Protein AF-A0A645H601-F1 (afdb_monomer_lite)

Radius of gyration: 16.26 Å; chains: 1; bounding box: 45×28×41 Å

pLDDT: mean 91.67, std 9.39, range [56.47, 97.94]

Secondary structure (DSSP, 8-state):
-----HHHH--PPTT--EEEEEEEEEEEETTTTEEEEEEEEPPPEE-SSSPPPP--------TT--S-EEEEEEEEEEEEETTEEEE---SSS--EEEEEEE---

Foldseek 3Di:
DDWDQLLVPDDDDPQFFWKKKKKKKKFADPVVRDIDMFIDMDPIGTNGRDTDDDDDDDIDDDPPRQGKMWMKIWMWTWHDDPNDTDTPPPVPPTDIDGPDIDHDD

Sequence (105 aa):
MQPFIPTESLTPPAGSTHYKIVAAAMDINFESGTFVSEKNATPIQPIDTVMTAPLQLNNNLPENSVNPLFLVFGINFYQEVNGIFYELKNGIYNALKIVNISGTP

Structure (mmCIF, N/CA/C/O backbone):
data_AF-A0A645H601-F1
#
_entry.id   AF-A0A645H601-F1
#
loop_
_atom_site.group_PDB
_atom_site.id
_atom_site.type_symbol
_atom_site.label_atom_id
_atom_site.label_alt_id
_atom_site.label_comp_id
_atom_site.label_asym_id
_atom_site.label_entity_id
_atom_site.label_seq_id
_atom_site.pdbx_PDB_ins_code
_atom_site.Cartn_x
_atom_site.Cartn_y
_atom_site.Cartn_z
_atom_site.occupancy
_atom_site.B_iso_or_equiv
_atom_site.auth_seq_id
_atom_site.auth_comp_id
_atom_site.auth_asym_id
_atom_site.auth_atom_id
_atom_site.pdbx_PDB_model_num
ATOM 1 N N . MET A 1 1 ? -4.223 -11.396 -0.539 1.00 80.56 1 MET A N 1
ATOM 2 C CA . MET A 1 1 ? -4.609 -11.031 -1.918 1.00 80.56 1 MET A CA 1
ATOM 3 C C . MET A 1 1 ? -4.076 -12.094 -2.860 1.00 80.56 1 MET A C 1
ATOM 5 O O . MET A 1 1 ? -2.971 -12.581 -2.632 1.00 80.56 1 MET A O 1
ATOM 9 N N . GLN A 1 2 ? -4.867 -12.494 -3.854 1.00 89.38 2 GLN A N 1
ATOM 10 C CA . GLN A 1 2 ? -4.407 -13.461 -4.850 1.00 89.38 2 GLN A CA 1
ATOM 11 C C . GLN A 1 2 ? -3.272 -12.858 -5.701 1.00 89.38 2 GLN A C 1
ATOM 13 O O . GLN A 1 2 ? -3.252 -11.637 -5.884 1.00 89.38 2 GLN A O 1
ATOM 18 N N . PRO A 1 3 ? -2.325 -13.686 -6.177 1.00 94.75 3 PRO A N 1
ATOM 19 C CA . PRO A 1 3 ? -1.366 -13.310 -7.212 1.00 94.75 3 PRO A CA 1
ATOM 20 C C . PRO A 1 3 ? -2.009 -12.589 -8.398 1.00 94.75 3 PRO A C 1
ATOM 22 O O . PRO A 1 3 ? -3.120 -12.934 -8.798 1.00 94.75 3 PRO A O 1
ATOM 25 N N . PHE A 1 4 ? -1.300 -11.622 -8.972 1.00 96.06 4 PHE A N 1
ATOM 26 C CA . PHE A 1 4 ? -1.743 -10.869 -10.147 1.00 96.06 4 PHE A CA 1
ATOM 27 C C . PHE A 1 4 ? -0.543 -10.459 -11.011 1.00 96.06 4 PHE A C 1
ATOM 29 O O . PHE A 1 4 ? 0.592 -10.517 -10.544 1.00 96.06 4 PHE A O 1
ATOM 36 N N . ILE A 1 5 ? -0.778 -10.051 -12.261 1.00 97.81 5 ILE A N 1
ATOM 37 C CA . ILE A 1 5 ? 0.259 -9.481 -13.136 1.00 97.81 5 ILE A CA 1
ATOM 38 C C . ILE A 1 5 ? 0.145 -7.945 -13.082 1.00 97.81 5 ILE A C 1
ATOM 40 O O . ILE A 1 5 ? -0.915 -7.417 -13.441 1.00 97.81 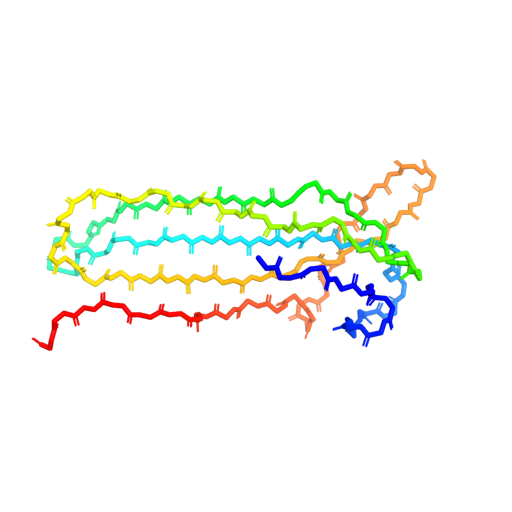5 ILE A O 1
ATOM 44 N N . PRO A 1 6 ? 1.180 -7.201 -12.631 1.00 96.62 6 PRO A N 1
ATOM 45 C CA . PRO A 1 6 ? 1.083 -5.756 -12.401 1.00 96.62 6 PRO A CA 1
ATOM 46 C C . PRO A 1 6 ? 0.672 -4.945 -13.632 1.00 96.62 6 PRO A C 1
ATOM 48 O O . PRO A 1 6 ? -0.210 -4.097 -13.535 1.00 96.62 6 PRO A O 1
ATOM 51 N N . THR A 1 7 ? 1.264 -5.228 -14.792 1.00 96.62 7 THR A N 1
ATOM 52 C CA . THR A 1 7 ? 0.955 -4.535 -16.060 1.00 96.62 7 THR A CA 1
ATOM 53 C C . THR A 1 7 ? -0.471 -4.758 -16.568 1.00 96.62 7 THR A C 1
ATOM 55 O O . THR A 1 7 ? -0.979 -3.924 -17.312 1.00 96.62 7 THR A O 1
ATOM 58 N N . GLU A 1 8 ? -1.134 -5.839 -16.152 1.00 96.62 8 GLU A N 1
ATOM 59 C CA . GLU A 1 8 ? -2.517 -6.152 -16.540 1.00 96.62 8 GLU A CA 1
ATOM 60 C C . GLU A 1 8 ? -3.547 -5.648 -15.520 1.00 96.62 8 GLU A C 1
ATOM 62 O O . GLU A 1 8 ? -4.709 -5.431 -15.858 1.00 96.62 8 GLU A O 1
ATOM 67 N N . SER A 1 9 ? -3.131 -5.479 -14.262 1.00 94.31 9 SER A N 1
ATOM 68 C CA . SER A 1 9 ? -4.045 -5.224 -13.138 1.00 94.31 9 SER A CA 1
ATOM 69 C C . SER A 1 9 ? -3.978 -3.795 -12.598 1.00 94.31 9 SER A C 1
ATOM 71 O O . SER A 1 9 ? -4.855 -3.389 -11.836 1.00 94.31 9 SER A O 1
ATOM 73 N N . LEU A 1 10 ? -2.928 -3.041 -12.936 1.00 92.06 10 LEU A N 1
ATOM 74 C CA . LEU A 1 10 ? -2.705 -1.678 -12.460 1.00 92.06 10 LEU A CA 1
ATOM 75 C C . LEU A 1 10 ? -2.828 -0.676 -13.610 1.00 92.06 10 LEU A C 1
ATOM 77 O O . LEU A 1 10 ? -2.348 -0.917 -14.714 1.00 92.06 10 LEU A O 1
ATOM 81 N N . THR A 1 11 ? -3.367 0.503 -13.304 1.00 90.50 11 THR A N 1
ATOM 82 C CA . THR A 1 11 ? -3.369 1.664 -14.210 1.00 90.50 11 THR A CA 1
ATOM 83 C C . THR A 1 11 ? -2.457 2.751 -13.634 1.00 90.50 11 THR A C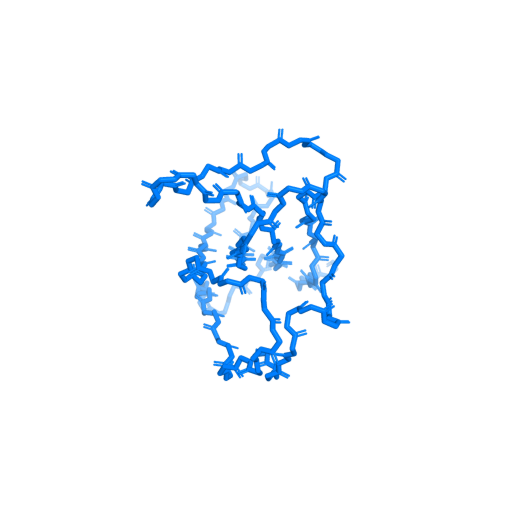 1
ATOM 85 O O . THR A 1 11 ? -2.948 3.702 -13.019 1.00 90.50 11 THR A O 1
ATOM 88 N N . PRO A 1 12 ? -1.125 2.596 -13.728 1.00 90.12 12 PRO A N 1
ATOM 89 C CA . PRO A 1 12 ? -0.192 3.534 -13.123 1.00 90.12 12 PRO A CA 1
ATOM 90 C C . PRO A 1 12 ? -0.150 4.875 -13.878 1.00 90.12 12 PRO A C 1
ATOM 92 O O . PRO A 1 12 ? -0.376 4.919 -15.089 1.00 90.12 12 PRO A O 1
ATOM 95 N N . PRO A 1 13 ? 0.220 5.978 -13.204 1.00 89.31 13 PRO A N 1
ATOM 96 C CA . PRO A 1 13 ? 0.590 7.224 -13.868 1.00 89.31 13 PRO A CA 1
ATOM 97 C C . PRO A 1 13 ? 1.712 7.033 -14.886 1.00 89.31 13 PRO A C 1
ATOM 99 O O . PRO A 1 13 ? 2.604 6.200 -14.693 1.00 89.31 13 PRO A O 1
ATOM 102 N N . ALA A 1 14 ? 1.746 7.896 -15.900 1.00 89.81 14 ALA A N 1
ATOM 103 C CA . ALA A 1 14 ? 2.885 7.981 -16.807 1.00 89.81 14 ALA A CA 1
ATOM 104 C C . ALA A 1 14 ? 4.198 8.209 -16.031 1.00 89.81 14 ALA A C 1
ATOM 106 O O . ALA A 1 14 ? 4.254 9.038 -15.122 1.00 89.81 14 ALA A O 1
ATOM 107 N N . GLY A 1 15 ? 5.247 7.468 -16.398 1.00 90.56 15 GLY A N 1
ATOM 108 C CA . GLY A 1 15 ? 6.563 7.532 -15.751 1.00 90.56 15 GLY A CA 1
ATOM 109 C C . GLY A 1 15 ? 6.731 6.636 -14.519 1.00 90.56 15 GLY A C 1
ATOM 110 O O . GLY A 1 15 ? 7.838 6.552 -13.994 1.00 90.56 15 GLY A O 1
ATOM 111 N N . SER A 1 16 ? 5.683 5.938 -14.071 1.00 94.06 16 SER A N 1
ATOM 112 C CA . SER A 1 16 ? 5.816 4.949 -12.996 1.00 94.06 16 SER A CA 1
ATOM 113 C C . SER A 1 16 ? 6.610 3.740 -13.476 1.00 94.06 16 SER A C 1
ATOM 115 O O . SER A 1 16 ? 6.315 3.183 -14.530 1.00 94.06 16 SER A O 1
ATOM 117 N N . THR A 1 17 ? 7.571 3.299 -12.674 1.00 96.75 17 THR A N 1
ATOM 118 C CA . THR A 1 17 ? 8.299 2.042 -12.894 1.00 96.75 17 THR A CA 1
ATOM 119 C C . THR A 1 17 ? 8.029 1.028 -11.789 1.00 96.75 17 THR A C 1
ATOM 121 O O . THR A 1 17 ? 8.175 -0.169 -12.006 1.00 96.75 17 THR A O 1
ATOM 124 N N . HIS A 1 18 ? 7.611 1.495 -10.611 1.00 97.19 18 HIS A N 1
ATOM 125 C CA . HIS A 1 18 ? 7.390 0.669 -9.433 1.00 97.19 18 HIS A CA 1
ATOM 126 C C . HIS A 1 18 ? 6.122 1.087 -8.686 1.00 97.19 18 HIS A C 1
ATOM 128 O O . HIS A 1 18 ? 5.591 2.186 -8.865 1.00 97.19 18 HIS A O 1
ATOM 134 N N . TYR A 1 19 ? 5.650 0.211 -7.805 1.00 94.94 19 TYR A N 1
ATOM 135 C CA . TYR A 1 19 ? 4.514 0.457 -6.933 1.00 94.94 19 TYR A CA 1
ATOM 136 C C . TYR A 1 19 ? 4.747 -0.099 -5.525 1.00 94.94 19 TYR A C 1
ATOM 138 O O . TYR A 1 19 ? 5.650 -0.898 -5.273 1.00 94.94 19 TYR A O 1
ATOM 146 N N . LYS A 1 20 ? 3.910 0.331 -4.585 1.00 94.25 20 LYS A N 1
ATOM 147 C CA . LYS A 1 20 ? 3.856 -0.183 -3.218 1.00 94.25 20 LYS A CA 1
ATOM 148 C C . LYS A 1 20 ? 2.404 -0.277 -2.788 1.00 94.25 20 LYS A C 1
ATOM 150 O O . LYS A 1 20 ? 1.670 0.699 -2.912 1.00 94.25 20 LYS A O 1
ATOM 155 N N . ILE A 1 21 ? 1.997 -1.429 -2.270 1.00 94.44 21 ILE A N 1
ATOM 156 C CA . ILE A 1 21 ? 0.664 -1.601 -1.690 1.00 94.44 21 ILE A CA 1
ATOM 157 C C . ILE A 1 21 ? 0.740 -1.290 -0.199 1.00 94.44 21 ILE A C 1
ATOM 159 O O . ILE A 1 21 ? 1.685 -1.691 0.485 1.00 94.44 21 ILE A O 1
ATOM 163 N N . VAL A 1 22 ? -0.260 -0.575 0.301 1.00 94.69 22 VAL A N 1
ATOM 164 C CA . VAL A 1 22 ? -0.346 -0.117 1.685 1.00 94.69 22 VAL A CA 1
ATOM 165 C C . VAL A 1 22 ? -1.722 -0.460 2.237 1.00 94.69 22 VAL A C 1
ATOM 167 O O . VAL A 1 22 ? -2.733 -0.267 1.567 1.00 94.69 22 VAL A O 1
ATOM 170 N N . ALA A 1 23 ? -1.764 -0.930 3.477 1.00 96.00 23 ALA A N 1
ATOM 171 C CA . ALA A 1 23 ? -2.992 -1.118 4.230 1.00 96.00 23 ALA A CA 1
ATOM 172 C C . ALA A 1 23 ? -2.844 -0.490 5.617 1.00 96.00 23 ALA A C 1
ATOM 174 O O . ALA A 1 23 ? -1.759 -0.508 6.207 1.00 96.00 23 ALA A O 1
ATOM 175 N N . ALA A 1 24 ? -3.929 0.086 6.118 1.00 97.06 24 ALA A N 1
ATOM 176 C CA . ALA A 1 24 ? -4.014 0.572 7.482 1.00 97.06 24 ALA A CA 1
ATOM 177 C C . ALA A 1 24 ? -5.363 0.190 8.081 1.00 97.06 24 ALA A C 1
ATOM 179 O O . ALA A 1 24 ? -6.397 0.370 7.435 1.00 97.06 24 ALA A O 1
ATOM 180 N N . ALA A 1 25 ? -5.347 -0.295 9.316 1.00 97.50 25 ALA A N 1
ATOM 181 C CA . ALA A 1 25 ? -6.546 -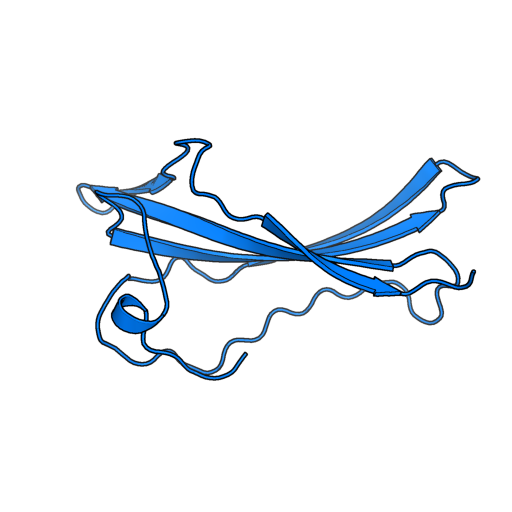0.535 10.100 1.00 97.50 25 ALA A CA 1
ATOM 182 C C . ALA A 1 25 ? -6.604 0.463 11.259 1.00 97.50 25 ALA A C 1
ATOM 184 O O . ALA A 1 25 ? -5.568 0.817 11.824 1.00 97.50 25 ALA A O 1
ATOM 185 N N . MET A 1 26 ? -7.802 0.934 11.585 1.00 97.88 26 MET A N 1
ATOM 186 C CA . MET A 1 26 ? -8.052 1.883 12.667 1.00 97.88 26 MET A CA 1
ATOM 187 C C . MET A 1 26 ? -9.211 1.394 13.526 1.00 97.88 26 MET A C 1
ATOM 189 O O . MET A 1 26 ? -10.241 1.002 12.991 1.00 97.88 26 MET A O 1
ATOM 193 N N . ASP A 1 27 ? -9.032 1.469 14.835 1.00 97.56 27 ASP A N 1
ATOM 194 C CA . ASP A 1 27 ? -10.037 1.324 15.881 1.00 97.56 27 ASP A CA 1
ATOM 195 C C . ASP A 1 27 ? -10.260 2.722 16.472 1.00 97.56 27 ASP A C 1
ATOM 197 O O . ASP A 1 27 ? -9.313 3.311 17.001 1.00 97.56 27 ASP A O 1
ATOM 201 N N . ILE A 1 28 ? -11.455 3.296 16.302 1.00 96.75 28 ILE A N 1
ATOM 202 C CA . ILE A 1 28 ? -11.723 4.704 16.631 1.00 96.75 28 ILE A CA 1
ATOM 203 C C . ILE A 1 28 ? -12.845 4.805 17.657 1.00 96.75 28 ILE A C 1
ATOM 205 O O . ILE A 1 28 ? -13.991 4.483 17.361 1.00 96.75 28 ILE A O 1
ATOM 209 N N . ASN A 1 29 ? -12.542 5.350 18.832 1.00 95.88 29 ASN A N 1
ATOM 210 C CA . ASN A 1 29 ? -13.546 5.738 19.811 1.00 95.88 29 ASN A CA 1
ATOM 211 C C . ASN A 1 29 ? -13.920 7.215 19.608 1.00 95.88 29 ASN A C 1
ATOM 213 O O . ASN A 1 29 ? -13.148 8.119 19.942 1.00 95.88 29 ASN A O 1
ATOM 217 N N . PHE A 1 30 ? -15.103 7.468 19.051 1.00 93.75 30 PHE A N 1
ATOM 218 C CA . PHE A 1 30 ? -15.532 8.823 18.702 1.00 93.75 30 PHE A CA 1
ATOM 219 C C . PHE A 1 30 ? -15.935 9.664 19.923 1.00 93.75 30 PHE A C 1
ATOM 221 O O . PHE A 1 30 ? -15.773 10.881 19.896 1.00 93.75 30 PHE A O 1
ATOM 228 N N . GLU A 1 31 ? -16.402 9.039 21.004 1.00 94.50 31 GLU A N 1
ATOM 229 C CA . GLU A 1 31 ? -16.858 9.703 22.230 1.00 94.50 31 GLU A CA 1
ATOM 230 C C . GLU A 1 31 ? -15.694 10.318 23.010 1.00 94.50 31 GLU A C 1
ATOM 232 O O . GLU A 1 31 ? -15.780 11.444 23.495 1.00 94.50 31 GLU A O 1
ATOM 237 N N . SER A 1 32 ? -14.594 9.574 23.121 1.00 95.88 32 SER A N 1
ATOM 238 C CA . SER A 1 32 ? -13.359 10.023 23.771 1.00 95.88 32 SER A CA 1
ATOM 239 C C . SER A 1 32 ? -12.386 10.706 22.808 1.00 95.88 32 SER A C 1
ATOM 241 O O . SER A 1 32 ? -11.416 11.313 23.259 1.00 95.88 32 SER A O 1
ATOM 243 N N . GLY A 1 33 ? -12.616 10.606 21.494 1.00 95.12 33 GLY A N 1
ATOM 244 C CA . GLY A 1 33 ? -11.720 11.135 20.464 1.00 95.12 33 GLY A CA 1
ATOM 245 C C . GLY A 1 33 ? -10.373 10.408 20.388 1.00 95.12 33 GLY A C 1
ATOM 246 O O . GLY A 1 33 ? -9.376 11.006 19.984 1.00 95.12 33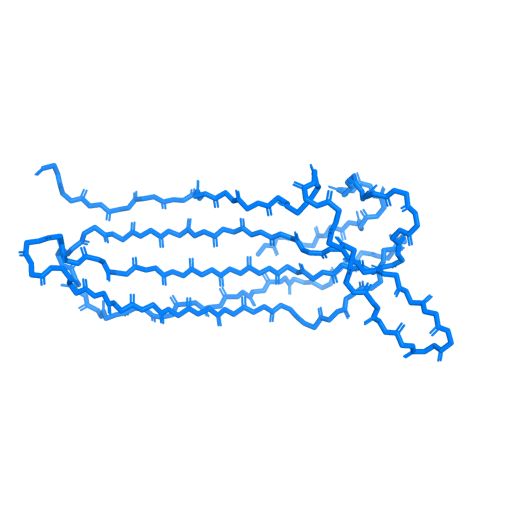 GLY A O 1
ATOM 247 N N . THR A 1 34 ? -10.319 9.140 20.802 1.00 96.44 34 THR A N 1
ATOM 248 C CA . THR A 1 34 ? -9.090 8.332 20.816 1.00 96.44 34 THR A CA 1
ATOM 249 C C . THR A 1 34 ? -9.106 7.274 19.719 1.00 96.44 34 THR A C 1
ATOM 251 O O . THR A 1 34 ? -10.163 6.894 19.216 1.00 96.44 34 THR A O 1
ATOM 254 N N . PHE A 1 35 ? -7.925 6.803 19.315 1.00 96.50 35 PHE A N 1
ATOM 255 C CA . PHE A 1 35 ? -7.813 5.748 18.313 1.00 96.50 35 PHE A CA 1
ATOM 256 C C . PHE A 1 35 ? -6.562 4.890 18.506 1.00 96.50 35 PHE A C 1
ATOM 258 O O . PHE A 1 35 ? -5.543 5.347 19.029 1.00 96.50 35 PHE A O 1
ATOM 265 N N . VAL A 1 36 ? -6.637 3.655 18.016 1.00 97.56 36 VAL A N 1
ATOM 266 C CA . VAL A 1 36 ? -5.496 2.761 17.792 1.00 97.56 36 VAL A CA 1
ATOM 267 C C . VAL A 1 36 ? -5.431 2.461 16.301 1.00 97.56 36 VAL A C 1
ATOM 269 O O . VAL A 1 36 ? -6.454 2.247 15.658 1.00 97.56 36 VAL A O 1
ATOM 272 N N . SER A 1 37 ? -4.234 2.454 15.720 1.00 97.19 37 SER A N 1
ATOM 273 C CA . SER A 1 37 ? -4.072 2.137 14.303 1.00 97.19 37 SER A CA 1
ATOM 274 C C . SER A 1 37 ? -2.805 1.347 14.040 1.00 97.19 37 SER A C 1
ATOM 276 O O . SER A 1 37 ? -1.762 1.661 14.612 1.00 97.19 37 SER A O 1
ATOM 278 N N . GLU A 1 38 ? -2.872 0.423 13.088 1.00 97.81 38 GLU A N 1
ATOM 279 C CA . GLU A 1 38 ? -1.696 -0.237 12.527 1.00 97.81 38 GLU A CA 1
ATOM 280 C C . GLU A 1 38 ? -1.640 -0.001 11.016 1.00 97.81 38 GLU A C 1
ATOM 282 O O . GLU A 1 38 ? -2.667 0.012 10.336 1.00 97.81 38 GLU A O 1
ATOM 287 N N . LYS A 1 39 ? -0.431 0.205 10.487 1.00 96.56 39 LYS A N 1
ATOM 288 C CA . LYS A 1 39 ? -0.174 0.433 9.064 1.00 96.56 39 LYS A CA 1
ATOM 289 C C . LYS A 1 39 ? 0.964 -0.458 8.595 1.00 96.56 39 LYS A C 1
ATOM 291 O O . LYS A 1 39 ? 2.069 -0.394 9.127 1.00 96.56 39 LYS A O 1
ATOM 296 N N . ASN A 1 40 ? 0.728 -1.182 7.507 1.00 97.06 40 ASN A N 1
ATOM 297 C CA . ASN A 1 40 ? 1.697 -2.088 6.906 1.00 97.06 40 ASN A CA 1
ATOM 298 C C . ASN A 1 40 ? 1.720 -1.868 5.397 1.00 97.06 40 ASN A C 1
ATOM 300 O O . ASN A 1 40 ? 0.767 -1.377 4.790 1.00 97.06 40 ASN A O 1
ATOM 304 N N . ALA A 1 41 ? 2.846 -2.199 4.783 1.00 95.31 41 ALA A N 1
ATOM 305 C CA . ALA A 1 41 ? 3.026 -2.036 3.355 1.00 95.31 41 ALA A CA 1
ATOM 306 C C . ALA A 1 41 ? 3.967 -3.100 2.809 1.00 95.31 41 ALA A C 1
ATOM 308 O O . ALA A 1 41 ? 4.790 -3.657 3.535 1.00 95.31 41 ALA A O 1
ATOM 309 N N . THR A 1 42 ? 3.869 -3.343 1.510 1.00 95.94 42 THR A N 1
ATOM 310 C CA . THR A 1 42 ? 4.814 -4.196 0.791 1.00 95.94 42 THR A CA 1
ATOM 311 C C . THR A 1 42 ? 6.179 -3.520 0.693 1.00 95.94 42 THR A C 1
ATOM 313 O O . THR A 1 42 ? 6.279 -2.302 0.863 1.00 95.94 42 THR A O 1
ATOM 316 N N . PRO A 1 43 ? 7.244 -4.249 0.332 1.00 95.62 43 PRO A N 1
ATOM 317 C CA . PRO A 1 43 ? 8.395 -3.621 -0.306 1.00 95.62 43 PRO A CA 1
ATOM 318 C C . PRO A 1 43 ? 7.968 -2.913 -1.604 1.00 95.62 43 PRO A C 1
ATOM 320 O O . PRO A 1 43 ? 6.883 -3.182 -2.130 1.00 95.62 43 PRO A O 1
ATOM 323 N N . ILE A 1 44 ? 8.810 -2.019 -2.123 1.00 96.00 44 ILE A N 1
ATOM 324 C CA . ILE A 1 44 ? 8.609 -1.456 -3.465 1.00 96.00 44 ILE A CA 1
ATOM 325 C C . ILE A 1 44 ? 8.768 -2.599 -4.479 1.00 96.00 44 ILE A C 1
ATOM 327 O O . ILE A 1 44 ? 9.727 -3.362 -4.391 1.00 96.00 44 ILE A O 1
ATOM 331 N N . GLN A 1 45 ? 7.803 -2.746 -5.383 1.00 96.81 45 GLN A N 1
ATOM 332 C CA . GLN A 1 45 ? 7.734 -3.811 -6.386 1.00 96.81 45 GLN A CA 1
ATOM 333 C C . GLN A 1 45 ? 7.760 -3.215 -7.799 1.00 96.81 45 GLN A C 1
ATOM 335 O O . GLN A 1 45 ? 7.216 -2.124 -7.992 1.00 96.81 45 GLN A O 1
ATOM 340 N N . PRO A 1 46 ? 8.370 -3.894 -8.782 1.00 97.44 46 PRO A N 1
ATOM 341 C CA . PRO A 1 46 ? 8.375 -3.437 -10.166 1.00 97.44 46 PRO A CA 1
ATOM 342 C C . PRO A 1 46 ? 6.983 -3.533 -10.788 1.00 97.44 46 PRO A C 1
ATOM 344 O O . PRO A 1 46 ? 6.197 -4.422 -10.469 1.00 97.44 46 PRO A O 1
ATOM 347 N N . ILE A 1 47 ? 6.677 -2.619 -11.703 1.00 97.12 47 ILE A N 1
ATOM 348 C CA . ILE A 1 47 ? 5.530 -2.754 -12.601 1.00 97.12 47 ILE A CA 1
ATOM 349 C C . ILE A 1 47 ? 6.016 -3.517 -13.833 1.00 97.12 47 ILE A C 1
ATOM 351 O O . ILE A 1 47 ? 6.616 -2.932 -14.732 1.00 97.12 47 ILE A O 1
ATOM 355 N N . ASP A 1 48 ? 5.774 -4.824 -13.867 1.00 97.56 48 ASP A N 1
ATOM 356 C CA . ASP A 1 48 ? 6.224 -5.699 -14.948 1.00 97.56 48 ASP A CA 1
ATOM 357 C C . ASP A 1 48 ? 5.155 -6.738 -15.348 1.00 97.56 48 ASP A C 1
ATOM 359 O O . ASP A 1 48 ? 3.971 -6.640 -14.997 1.00 97.56 48 ASP A O 1
ATOM 363 N N . THR A 1 49 ? 5.555 -7.697 -16.181 1.00 97.94 49 THR A N 1
ATOM 364 C CA . THR A 1 49 ? 4.704 -8.788 -16.675 1.00 97.94 49 THR A CA 1
ATOM 365 C C . THR A 1 49 ? 4.826 -10.064 -15.835 1.00 97.94 49 THR A C 1
ATOM 367 O O . THR A 1 49 ? 4.325 -11.115 -16.236 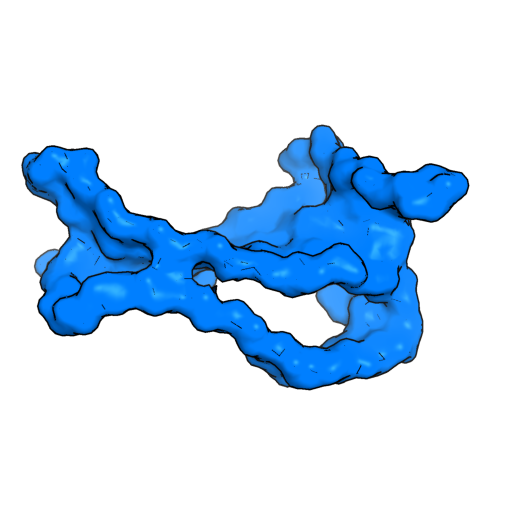1.00 97.94 49 THR A O 1
ATOM 370 N N . VAL A 1 50 ? 5.492 -10.007 -14.678 1.00 97.75 50 VAL A N 1
ATOM 371 C CA . VAL A 1 50 ? 5.721 -11.170 -13.819 1.00 97.75 50 VAL A CA 1
ATOM 372 C C . VAL A 1 50 ? 4.575 -11.298 -12.820 1.00 97.75 50 VAL A C 1
ATOM 374 O O . VAL A 1 50 ? 4.204 -10.351 -12.130 1.00 97.75 50 VAL A O 1
ATOM 377 N N . MET A 1 51 ? 4.001 -12.497 -12.722 1.00 97.38 51 MET A N 1
ATOM 378 C CA . MET A 1 51 ? 2.967 -12.780 -11.728 1.00 97.38 51 MET A CA 1
ATOM 379 C C . MET A 1 51 ? 3.539 -12.653 -10.311 1.00 97.38 51 MET A C 1
ATOM 381 O O . MET A 1 51 ? 4.554 -13.269 -9.980 1.00 97.38 51 MET A O 1
ATOM 385 N N . THR A 1 52 ? 2.871 -11.879 -9.456 1.00 96.75 52 THR A N 1
ATOM 386 C CA . THR A 1 52 ? 3.321 -11.656 -8.080 1.00 96.75 52 THR A CA 1
ATOM 387 C C . THR A 1 52 ? 3.223 -12.926 -7.235 1.00 96.75 52 THR A C 1
ATOM 389 O O . THR A 1 52 ? 2.374 -13.789 -7.455 1.00 96.75 52 THR A O 1
ATOM 392 N N . ALA A 1 53 ? 4.011 -13.002 -6.164 1.00 93.50 53 ALA A N 1
ATOM 393 C CA . ALA A 1 53 ? 3.722 -13.940 -5.083 1.00 93.50 53 ALA A CA 1
ATOM 394 C C . ALA A 1 53 ? 2.386 -13.584 -4.383 1.00 93.50 53 ALA A C 1
ATOM 396 O O . ALA A 1 53 ? 1.908 -12.446 -4.499 1.00 93.50 53 ALA A O 1
ATOM 397 N N . PRO A 1 54 ? 1.773 -14.521 -3.633 1.00 91.88 54 PRO A N 1
ATOM 398 C CA . PRO A 1 54 ? 0.651 -14.204 -2.760 1.00 91.88 54 PRO A CA 1
ATOM 399 C C . PRO A 1 54 ? 1.027 -13.091 -1.783 1.00 91.88 54 PRO A C 1
ATOM 401 O O . PRO A 1 54 ? 2.055 -13.166 -1.109 1.00 91.88 54 PRO A O 1
ATOM 404 N N . LEU A 1 55 ? 0.182 -12.063 -1.699 1.00 90.38 55 LEU A N 1
ATOM 405 C CA . LEU A 1 55 ? 0.438 -10.919 -0.835 1.00 90.38 55 LEU A CA 1
ATOM 406 C C . LEU A 1 55 ? -0.436 -10.955 0.416 1.00 90.38 55 LEU A C 1
ATOM 408 O O . LEU A 1 55 ? -1.662 -11.072 0.319 1.00 90.38 55 LEU A O 1
ATOM 412 N N . GLN A 1 56 ? 0.184 -10.752 1.576 1.00 91.56 56 GLN A N 1
ATOM 413 C CA . GLN A 1 56 ? -0.497 -10.598 2.855 1.00 91.56 56 GLN A CA 1
ATOM 414 C C . GLN A 1 56 ? 0.045 -9.374 3.601 1.00 91.56 56 GLN A C 1
ATOM 416 O O . GLN A 1 56 ? 1.253 -9.215 3.755 1.00 91.56 56 GLN A O 1
ATOM 421 N N . LEU A 1 57 ? -0.866 -8.512 4.054 1.00 93.56 57 LEU A N 1
ATOM 422 C CA . LEU A 1 57 ? -0.597 -7.417 4.980 1.00 93.56 57 LEU A CA 1
ATOM 423 C C . LEU A 1 57 ? -1.488 -7.649 6.197 1.00 93.56 57 LEU A C 1
ATOM 425 O O . LEU A 1 57 ? -2.699 -7.786 6.041 1.00 93.56 57 LEU A O 1
ATOM 429 N N . ASN A 1 58 ? -0.880 -7.737 7.375 1.00 94.38 58 ASN A N 1
ATOM 430 C CA . ASN A 1 58 ? -1.595 -7.902 8.634 1.00 94.38 58 ASN A CA 1
ATOM 431 C C . ASN A 1 58 ? -1.591 -6.556 9.352 1.00 94.38 58 ASN A C 1
ATOM 433 O O . ASN A 1 58 ? -0.533 -5.950 9.469 1.00 94.38 58 ASN A O 1
ATOM 437 N N . ASN A 1 59 ? -2.766 -6.100 9.777 1.00 94.94 59 ASN A N 1
ATOM 438 C CA . ASN A 1 59 ? -2.944 -4.915 10.607 1.00 94.94 59 ASN A CA 1
ATOM 439 C C . ASN A 1 59 ? -3.738 -5.364 11.838 1.00 94.94 59 ASN A C 1
ATOM 441 O O . ASN A 1 59 ? -4.957 -5.539 11.767 1.00 94.94 59 ASN A O 1
ATOM 445 N N . ASN A 1 60 ? -3.040 -5.644 12.928 1.00 94.69 60 ASN A N 1
ATOM 446 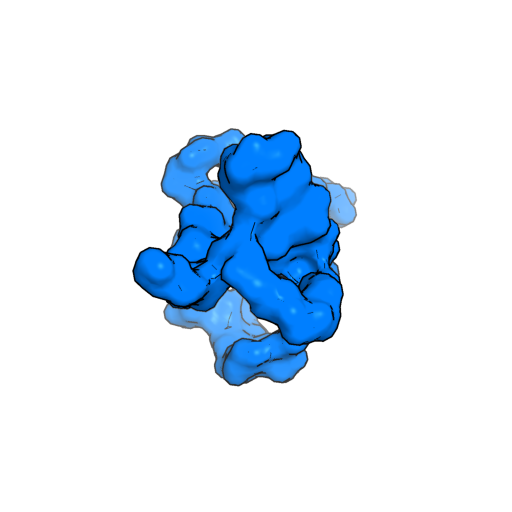C CA . ASN A 1 60 ? -3.606 -6.143 14.163 1.00 94.69 60 ASN A CA 1
ATOM 447 C C . ASN A 1 60 ? -4.161 -4.973 14.988 1.00 94.69 60 ASN A C 1
ATOM 449 O O . ASN A 1 60 ? -3.484 -3.994 15.289 1.00 94.69 60 ASN A O 1
ATOM 453 N N . LEU A 1 61 ? -5.427 -5.091 15.367 1.00 95.44 61 LEU A N 1
ATOM 454 C CA . LEU A 1 61 ? -6.100 -4.165 16.272 1.00 95.44 61 LEU A CA 1
ATOM 455 C C . LEU A 1 61 ? -6.412 -4.879 17.594 1.00 95.44 61 LEU A C 1
ATOM 457 O O . LEU A 1 61 ? -6.331 -6.112 17.641 1.00 95.44 61 LEU A O 1
ATOM 461 N N . PRO A 1 62 ? -6.746 -4.138 18.667 1.00 94.25 62 PRO A N 1
ATOM 462 C CA . PRO A 1 62 ? -7.169 -4.740 19.924 1.00 94.25 62 PRO A CA 1
ATOM 463 C C . PRO A 1 62 ? -8.289 -5.765 19.714 1.00 94.25 62 PRO A C 1
ATOM 465 O O . PRO A 1 62 ? -9.276 -5.509 19.020 1.00 94.25 62 PRO A O 1
ATOM 468 N N . GLU A 1 63 ? -8.133 -6.942 20.315 1.00 92.06 63 GLU A N 1
ATOM 469 C CA . GLU A 1 63 ? -9.162 -7.977 20.270 1.00 92.06 63 GLU A CA 1
ATOM 470 C C . GLU A 1 63 ? -10.435 -7.508 20.987 1.00 92.06 63 GLU A C 1
ATOM 472 O O . GLU A 1 63 ? -10.372 -6.784 21.980 1.00 92.06 63 GLU A O 1
ATOM 477 N N . ASN A 1 64 ? -11.596 -7.971 20.515 1.00 90.31 64 ASN A N 1
ATOM 478 C CA . ASN A 1 64 ? -12.904 -7.701 21.127 1.00 90.31 64 ASN A CA 1
ATOM 479 C C . ASN A 1 64 ? -13.254 -6.206 21.268 1.00 90.31 64 ASN A C 1
ATOM 481 O O . ASN A 1 64 ? -14.011 -5.831 22.165 1.00 90.31 64 ASN A O 1
ATOM 485 N N . SER A 1 65 ? -12.720 -5.352 20.392 1.00 92.44 65 SER A N 1
ATOM 486 C CA . SER A 1 65 ? -13.126 -3.950 20.337 1.00 92.44 65 SER A CA 1
ATOM 487 C C . SER A 1 65 ? -14.612 -3.803 19.996 1.00 92.44 65 SER A C 1
ATOM 489 O O . SER A 1 65 ? -15.148 -4.529 19.158 1.00 92.44 65 SER A O 1
ATOM 491 N N . VAL A 1 66 ? -15.264 -2.840 20.649 1.00 92.19 66 VAL A N 1
ATOM 492 C CA . VAL A 1 66 ? -16.651 -2.421 20.375 1.00 92.19 66 VAL A CA 1
ATOM 493 C C . VAL A 1 66 ? -16.718 -1.109 19.590 1.00 92.19 66 VAL A C 1
ATOM 495 O O . VAL A 1 66 ? -17.802 -0.644 19.248 1.00 92.19 66 VAL A O 1
ATOM 498 N N . ASN A 1 67 ? -15.567 -0.500 19.316 1.00 95.62 67 ASN A N 1
ATOM 499 C CA . ASN A 1 67 ? -15.474 0.746 18.571 1.00 95.62 67 ASN A CA 1
ATOM 500 C C . ASN A 1 67 ? -15.631 0.490 17.059 1.00 95.62 67 ASN A C 1
ATOM 502 O O . ASN A 1 67 ? -15.316 -0.603 16.578 1.00 95.62 67 ASN A O 1
ATOM 506 N N . PRO A 1 68 ? -16.037 1.502 16.272 1.00 96.38 68 PRO A N 1
ATOM 507 C CA . PRO A 1 68 ? -15.946 1.438 14.820 1.00 96.38 68 PRO A CA 1
ATOM 508 C C . PRO A 1 68 ? -14.519 1.154 14.329 1.00 96.38 68 PRO A C 1
ATOM 510 O O . PRO A 1 68 ? -13.567 1.880 14.626 1.00 96.38 68 PRO A O 1
ATOM 513 N N . LEU A 1 69 ? -14.401 0.107 13.519 1.00 96.75 69 LEU A N 1
ATOM 514 C CA . LEU A 1 69 ? -13.179 -0.328 12.868 1.00 96.75 69 LEU A CA 1
ATOM 515 C C . LEU A 1 69 ? -13.203 0.062 11.391 1.00 96.75 69 LEU A C 1
ATOM 517 O O . LEU A 1 69 ? -14.177 -0.200 10.683 1.00 96.75 69 LEU A O 1
ATOM 521 N N . PHE A 1 70 ? -12.104 0.620 10.900 1.00 96.56 70 PHE A N 1
ATOM 522 C CA . PHE A 1 70 ? -11.923 0.996 9.502 1.00 96.56 70 PHE A CA 1
ATOM 523 C C . PHE A 1 70 ? -10.730 0.256 8.922 1.00 96.56 70 PHE A C 1
ATOM 525 O O . PHE A 1 70 ? -9.651 0.259 9.510 1.00 96.56 70 PHE A O 1
ATOM 532 N N . LEU A 1 71 ? -10.899 -0.314 7.731 1.00 96.44 71 LEU A N 1
ATOM 533 C CA . LEU A 1 71 ? -9.794 -0.814 6.924 1.00 96.44 71 LEU A CA 1
ATOM 534 C C . LEU A 1 71 ? -9.643 0.065 5.692 1.00 96.44 71 LEU A C 1
ATOM 536 O O . LEU A 1 71 ? -10.565 0.212 4.886 1.00 96.44 71 LEU A O 1
ATOM 540 N N . VAL A 1 72 ? -8.449 0.613 5.528 1.00 95.56 72 VAL A N 1
ATOM 541 C CA . VAL A 1 72 ? -8.061 1.422 4.384 1.00 95.56 72 VAL A CA 1
ATOM 542 C C . VAL A 1 72 ? -6.997 0.681 3.592 1.00 95.56 72 VAL A C 1
ATOM 544 O O . VAL A 1 72 ? -6.041 0.148 4.151 1.00 95.56 72 VAL A O 1
ATOM 547 N N . PHE A 1 73 ? -7.156 0.674 2.275 1.00 93.88 73 PHE A N 1
ATOM 548 C CA . PHE A 1 73 ? -6.218 0.074 1.340 1.00 93.88 73 PHE A CA 1
ATOM 549 C C . PHE A 1 73 ? -5.823 1.100 0.288 1.00 93.88 73 PHE A C 1
ATOM 551 O O . PHE A 1 73 ? -6.655 1.890 -0.170 1.00 93.88 73 PHE A O 1
ATOM 558 N N . GLY A 1 74 ? -4.555 1.091 -0.099 1.00 92.50 74 GLY A N 1
ATOM 559 C CA . GLY A 1 74 ? -4.049 2.006 -1.102 1.00 92.50 74 GLY A CA 1
ATOM 560 C C . GLY A 1 74 ? -2.825 1.503 -1.840 1.00 92.50 74 GLY A C 1
ATOM 561 O O . GLY A 1 74 ? -2.223 0.481 -1.503 1.00 92.50 74 GLY A O 1
ATOM 562 N N . ILE A 1 75 ? -2.469 2.263 -2.866 1.00 92.00 75 ILE A N 1
ATOM 563 C CA . ILE A 1 75 ? -1.308 2.027 -3.715 1.00 92.00 75 ILE A CA 1
ATOM 564 C C . ILE A 1 75 ? -0.554 3.340 -3.927 1.00 92.00 75 ILE A C 1
ATOM 566 O O . ILE A 1 75 ? -1.154 4.389 -4.166 1.00 92.00 75 ILE A O 1
ATOM 570 N N . ASN A 1 76 ? 0.771 3.272 -3.823 1.00 91.94 76 ASN A N 1
ATOM 571 C CA . ASN A 1 76 ? 1.682 4.356 -4.168 1.00 91.94 76 ASN A CA 1
ATOM 572 C C . ASN A 1 76 ? 2.502 3.958 -5.391 1.00 91.94 76 ASN A C 1
ATOM 574 O O . ASN A 1 76 ? 2.945 2.813 -5.483 1.00 91.94 76 ASN A O 1
ATOM 578 N N . PHE A 1 77 ? 2.740 4.906 -6.290 1.00 93.19 77 PHE A N 1
ATOM 579 C CA . PHE A 1 77 ? 3.567 4.702 -7.476 1.00 93.19 77 PHE A CA 1
ATOM 580 C C . PHE A 1 77 ? 4.902 5.424 -7.348 1.00 93.19 77 PHE A C 1
ATOM 582 O O . PHE A 1 77 ? 5.004 6.478 -6.717 1.00 93.19 77 PHE A O 1
ATOM 589 N N . TYR A 1 78 ? 5.931 4.845 -7.954 1.00 94.81 78 TYR A N 1
ATOM 590 C CA . TYR A 1 78 ? 7.301 5.328 -7.890 1.00 94.81 78 TYR A CA 1
ATOM 591 C C . TYR A 1 78 ? 7.928 5.316 -9.277 1.00 94.81 78 TYR A C 1
ATOM 593 O O . TYR A 1 78 ? 7.644 4.438 -10.094 1.00 94.81 78 TYR A O 1
ATOM 601 N N . GLN A 1 79 ? 8.827 6.262 -9.505 1.00 95.50 79 GLN A N 1
ATOM 602 C CA . GLN A 1 79 ? 9.767 6.241 -10.611 1.00 95.50 79 GLN A CA 1
ATOM 603 C C . GLN A 1 79 ? 11.158 5.936 -10.065 1.00 95.50 79 GLN A C 1
ATOM 605 O O . GLN A 1 79 ? 11.640 6.599 -9.150 1.00 95.50 79 GLN A O 1
ATOM 610 N N . GLU A 1 80 ? 11.809 4.940 -10.643 1.00 97.38 80 GLU A N 1
ATOM 611 C CA . GLU A 1 80 ? 13.212 4.646 -10.383 1.00 97.38 80 GLU A CA 1
ATOM 612 C C . GLU A 1 80 ? 14.094 5.433 -11.355 1.00 97.38 80 GLU A C 1
ATOM 614 O O . GLU A 1 80 ? 13.922 5.348 -12.572 1.00 97.38 80 GLU A O 1
ATOM 619 N N . VAL A 1 81 ? 15.047 6.194 -10.820 1.00 96.69 81 VAL A N 1
ATOM 620 C CA . VAL A 1 81 ? 16.059 6.911 -11.602 1.00 96.69 81 VAL A CA 1
ATOM 621 C C . VAL A 1 81 ? 17.415 6.636 -10.969 1.00 96.69 81 VAL A C 1
ATOM 623 O O . VAL A 1 81 ? 17.631 6.960 -9.804 1.00 96.69 81 VAL A O 1
ATOM 626 N N . ASN A 1 82 ? 18.331 6.028 -11.728 1.00 96.06 82 ASN A N 1
ATOM 627 C CA . ASN A 1 82 ? 19.682 5.675 -11.269 1.00 96.06 82 ASN A CA 1
ATOM 628 C C . ASN A 1 82 ? 19.700 4.866 -9.952 1.00 96.06 82 ASN A C 1
ATOM 630 O O . ASN A 1 82 ? 20.534 5.114 -9.083 1.00 96.06 82 ASN A O 1
ATOM 634 N N . GLY A 1 83 ? 18.762 3.926 -9.786 1.00 95.69 83 GLY A N 1
ATOM 635 C CA . GLY A 1 83 ? 18.656 3.092 -8.582 1.00 95.69 83 GLY A CA 1
ATOM 636 C C . GLY A 1 83 ? 17.942 3.746 -7.395 1.00 95.69 83 GLY A C 1
ATOM 637 O O . GLY A 1 83 ? 17.859 3.147 -6.325 1.00 95.69 83 GLY A O 1
ATOM 638 N N . ILE A 1 84 ? 17.439 4.976 -7.547 1.00 97.00 84 ILE A N 1
ATOM 639 C CA . ILE A 1 84 ? 16.713 5.695 -6.495 1.00 97.00 84 ILE A CA 1
ATOM 640 C C . ILE A 1 84 ? 15.223 5.732 -6.833 1.00 97.00 84 ILE A C 1
ATOM 642 O O . ILE A 1 84 ? 14.837 6.163 -7.918 1.00 97.00 84 ILE A O 1
ATOM 646 N N . PHE A 1 85 ? 14.384 5.322 -5.879 1.00 95.94 85 PHE A N 1
ATOM 647 C CA . PHE A 1 85 ? 12.927 5.337 -6.007 1.00 95.94 85 PHE A CA 1
ATOM 648 C C . PHE A 1 85 ? 12.336 6.663 -5.531 1.00 95.94 85 PHE A C 1
ATOM 650 O O . PHE A 1 85 ? 12.326 6.970 -4.336 1.00 95.94 85 PHE A O 1
ATOM 657 N N . TYR A 1 86 ? 11.777 7.422 -6.465 1.00 93.06 86 TYR A N 1
ATOM 658 C CA . TYR A 1 86 ? 11.071 8.667 -6.206 1.00 93.06 86 TYR A CA 1
ATOM 659 C C . TYR A 1 86 ? 9.569 8.424 -6.221 1.00 93.06 86 TYR A C 1
ATOM 661 O O . TYR A 1 86 ? 9.016 7.944 -7.207 1.00 93.06 86 TYR A O 1
ATOM 669 N N . GLU A 1 87 ? 8.897 8.755 -5.122 1.00 90.88 87 GLU A N 1
ATOM 670 C CA . GLU A 1 87 ? 7.442 8.650 -5.044 1.00 90.88 87 GLU A CA 1
ATOM 671 C C . GLU A 1 87 ? 6.782 9.665 -5.985 1.00 90.88 87 GLU A C 1
ATOM 673 O O . GLU A 1 87 ? 7.045 10.869 -5.911 1.00 90.88 87 GLU A O 1
ATOM 678 N N . LEU A 1 88 ? 5.881 9.188 -6.841 1.00 87.69 88 LEU A N 1
ATOM 679 C CA . LEU A 1 88 ? 5.107 10.028 -7.745 1.00 87.69 88 LEU A CA 1
ATOM 680 C C . LEU A 1 88 ? 3.927 10.643 -6.988 1.00 87.69 88 LEU A C 1
ATOM 682 O O . LEU A 1 88 ? 2.807 10.140 -6.990 1.00 87.69 88 LEU A O 1
ATOM 686 N N . LYS A 1 89 ? 4.184 11.767 -6.317 1.00 71.50 89 LYS A N 1
ATOM 687 C CA . LYS A 1 89 ? 3.186 12.529 -5.547 1.00 71.50 89 LYS A CA 1
ATOM 688 C C . LYS A 1 89 ? 2.388 13.485 -6.430 1.00 71.50 89 LYS A C 1
ATOM 690 O O . LYS A 1 89 ? 2.347 14.685 -6.184 1.00 71.50 89 LYS A O 1
ATOM 695 N N . ASN A 1 90 ? 1.754 12.971 -7.475 1.00 63.75 90 ASN A N 1
ATOM 696 C CA . ASN A 1 90 ? 0.984 13.804 -8.400 1.00 63.75 90 ASN A CA 1
ATOM 697 C C . ASN A 1 90 ? -0.473 14.035 -7.961 1.00 63.75 90 ASN A C 1
ATOM 699 O O . ASN A 1 90 ? -1.225 14.639 -8.714 1.00 63.75 90 ASN A O 1
ATOM 703 N N . GLY A 1 91 ? -0.877 13.589 -6.762 1.00 56.47 91 GLY A N 1
ATOM 704 C CA . GLY A 1 91 ? -2.164 13.913 -6.115 1.00 56.47 91 GLY A CA 1
ATOM 705 C C . GLY A 1 91 ? -3.425 13.365 -6.800 1.00 56.47 91 GLY A C 1
ATOM 706 O O . GLY A 1 91 ? -4.472 13.288 -6.169 1.00 56.47 91 GLY A O 1
ATOM 707 N N . ILE A 1 92 ? -3.316 12.950 -8.063 1.00 56.81 92 ILE A N 1
ATOM 708 C CA . ILE A 1 92 ? -4.420 12.530 -8.932 1.00 56.81 92 ILE A CA 1
ATOM 709 C C . ILE A 1 92 ? -4.541 10.993 -8.976 1.00 56.81 92 ILE A C 1
ATOM 711 O O . ILE A 1 92 ? -5.607 10.480 -9.299 1.00 56.81 92 ILE A O 1
ATOM 715 N N . TYR A 1 93 ? -3.486 10.245 -8.611 1.00 58.41 93 TYR A N 1
ATOM 716 C CA . TYR A 1 93 ? -3.426 8.789 -8.843 1.00 58.41 93 TYR A CA 1
ATOM 717 C C . TYR A 1 93 ? -3.029 7.913 -7.648 1.00 58.41 93 TYR A C 1
ATOM 719 O O . TYR A 1 93 ? -3.092 6.689 -7.757 1.00 58.41 93 TYR A O 1
ATOM 727 N N . ASN A 1 94 ? -2.638 8.487 -6.506 1.00 62.84 94 ASN A N 1
ATOM 728 C CA . ASN A 1 94 ? -2.475 7.686 -5.292 1.00 62.84 94 ASN A CA 1
ATOM 729 C C . ASN A 1 94 ? -3.872 7.312 -4.789 1.00 62.84 94 ASN A C 1
ATOM 731 O O . ASN A 1 94 ? -4.543 8.111 -4.136 1.00 62.84 94 ASN A O 1
ATOM 735 N N . ALA A 1 95 ? -4.327 6.111 -5.143 1.00 77.38 95 ALA A N 1
ATOM 736 C CA . ALA A 1 95 ? -5.623 5.618 -4.718 1.00 77.38 95 ALA A CA 1
ATOM 737 C C . ALA A 1 95 ? -5.537 5.170 -3.257 1.00 77.38 95 ALA A C 1
ATOM 739 O O . ALA A 1 95 ? -4.720 4.321 -2.900 1.00 77.38 95 ALA A O 1
ATOM 740 N N . LEU A 1 96 ? -6.405 5.739 -2.427 1.00 87.56 96 LEU A N 1
ATOM 741 C CA . LEU A 1 96 ? -6.641 5.319 -1.056 1.00 87.56 96 LEU A CA 1
ATOM 742 C C . LEU A 1 96 ? -8.149 5.192 -0.872 1.00 87.56 96 LEU A C 1
ATOM 744 O O . LEU A 1 96 ? -8.895 6.118 -1.191 1.00 87.56 96 LEU A O 1
ATOM 748 N N . LYS A 1 97 ? -8.606 4.046 -0.378 1.00 90.50 97 LYS A N 1
ATOM 749 C CA . LYS A 1 97 ? -10.031 3.775 -0.200 1.00 90.50 97 LYS A CA 1
ATOM 750 C C . LYS A 1 97 ? -10.278 3.093 1.137 1.00 90.50 97 LYS A C 1
ATOM 752 O O . LYS A 1 97 ? -9.539 2.185 1.510 1.00 90.50 97 LYS A O 1
ATOM 757 N N . ILE A 1 98 ? -11.353 3.488 1.819 1.00 92.44 98 ILE A N 1
ATOM 758 C CA . ILE A 1 98 ? -11.935 2.681 2.897 1.00 92.44 98 ILE A CA 1
ATOM 759 C C . ILE A 1 98 ? -12.578 1.459 2.237 1.00 92.44 98 ILE A C 1
ATOM 761 O O . ILE A 1 98 ? -13.557 1.581 1.499 1.00 92.44 98 ILE A O 1
ATOM 765 N N . VAL A 1 99 ? -11.979 0.292 2.440 1.00 93.19 99 VAL A N 1
ATOM 766 C CA . VAL A 1 99 ? -12.418 -0.965 1.822 1.00 93.19 99 VAL A CA 1
ATOM 767 C C . VAL A 1 99 ? -13.309 -1.786 2.741 1.00 93.19 99 VAL A C 1
ATOM 769 O O . VAL A 1 99 ? -14.024 -2.655 2.251 1.00 93.19 99 VAL A O 1
ATOM 772 N N . ASN A 1 100 ? -13.292 -1.506 4.046 1.00 92.31 100 ASN A N 1
ATOM 773 C CA . ASN A 1 100 ? -14.223 -2.107 4.990 1.00 92.31 100 ASN A CA 1
ATOM 774 C C . ASN A 1 100 ? -14.471 -1.191 6.193 1.00 92.31 100 ASN A C 1
ATOM 776 O O . ASN A 1 100 ? -13.582 -0.439 6.601 1.00 92.31 100 ASN A O 1
ATOM 780 N N . ILE A 1 101 ? -15.671 -1.294 6.755 1.00 92.00 101 ILE A N 1
ATOM 781 C CA . ILE A 1 101 ? -16.075 -0.661 8.008 1.00 92.00 101 ILE A CA 1
ATOM 782 C C . ILE A 1 101 ? -16.809 -1.725 8.823 1.00 92.00 101 ILE A C 1
ATOM 784 O O . ILE A 1 101 ? -17.703 -2.389 8.302 1.00 92.00 101 ILE A O 1
ATOM 788 N N . SER A 1 102 ? -16.442 -1.882 10.090 1.00 91.69 102 SER A N 1
ATOM 789 C CA . SER A 1 102 ? -17.122 -2.770 11.031 1.00 91.69 102 SER A CA 1
ATOM 790 C C . SER A 1 102 ? -17.446 -1.997 12.297 1.00 91.69 102 SER A C 1
ATOM 792 O O . SER A 1 102 ? -16.544 -1.535 12.979 1.00 91.69 102 SER A O 1
ATOM 794 N N . GLY A 1 103 ? -18.721 -1.869 12.630 1.00 82.19 103 GLY A N 1
ATOM 795 C CA . GLY A 1 103 ? -19.174 -1.209 13.849 1.00 82.19 103 GLY A CA 1
ATOM 796 C C . GLY A 1 103 ? -20.632 -1.555 14.115 1.00 82.19 103 GLY A C 1
ATOM 797 O O . GLY A 1 103 ? -21.348 -1.972 13.201 1.00 82.19 103 GLY A O 1
ATOM 798 N N . THR A 1 104 ? -21.063 -1.425 15.364 1.00 65.62 104 THR A N 1
ATOM 799 C CA . THR A 1 104 ? -22.482 -1.536 15.716 1.00 65.62 104 THR A CA 1
ATOM 800 C C . THR A 1 104 ? -23.211 -0.230 15.372 1.00 65.62 104 THR A C 1
ATOM 802 O O . THR A 1 104 ? -22.598 0.828 15.521 1.00 65.62 104 THR A O 1
ATOM 805 N N . PRO A 1 105 ? -24.471 -0.287 14.893 1.00 57.59 105 PRO A N 1
ATOM 806 C CA . PRO A 1 105 ? -25.300 0.900 14.667 1.00 57.59 105 PRO A CA 1
ATOM 807 C C . PRO A 1 105 ? -25.484 1.766 15.915 1.00 57.59 105 PRO A C 1
ATOM 809 O O . PRO A 1 105 ? -25.475 1.194 17.030 1.00 57.59 105 PRO A O 1
#

Organism: NCBI:txid1076179